Protein AF-A0A2N3H0I5-F1 (afdb_monomer)

Solvent-accessible surface area (backbone atoms only — not comparable to full-atom values): 4010 Å² total; per-residue (Å²): 78,59,96,88,38,78,73,55,71,65,58,56,54,50,51,52,52,50,53,50,52,54,48,53,49,51,50,35,41,75,71,51,77,44,87,66,71,66,72,64,34,58,52,49,56,53,51,52,48,54,53,49,50,53,50,48,53,52,50,53,51,53,51,38,20,67,74,64,79,91

Secondary structure (DSSP, 8-state):
-BTTB---HHHHHHHHHHHHHHHHHHHHHHTTSS---SHHHHHHHHHHHHHHHHHHHHHHHHHHHHHT--

Mean predicted aligned error: 3.36 Å

Radius of gyration: 15.07 Å; Cα contacts (8 Å, |Δi|>4): 35; chains: 1; bounding box: 33×16×41 Å

Sequence (70 aa):
MLFGITIPPVALLLGGLTLFALLAFQVLVGLRKIKFKGALHMKVHKFTAYAMLLFAVFHATAALAYLGYI

pLDDT: mean 93.94, std 4.8, range [73.69, 98.19]

Foldseek 3Di:
DPPPDDDDPVNLVVLVVVLVVLVVVLVCVVVCVPPDDDPVSVVCSVVSVVVSVVSVVVSVVVVCVNVPVD

Nearest PDB structures (foldseek):
  2n9d-assembly1_A  TM=7.719E-01  e=5.705E+00  Homo sapiens

Structure (mmCIF, N/CA/C/O backbone):
data_AF-A0A2N3H0I5-F1
#
_entry.id   AF-A0A2N3H0I5-F1
#
loop_
_atom_site.group_PDB
_atom_site.id
_atom_site.type_symbol
_atom_site.label_atom_id
_atom_site.label_alt_id
_atom_site.label_comp_id
_atom_site.label_asym_id
_atom_site.label_entity_id
_atom_site.label_seq_id
_atom_site.pdbx_PDB_ins_code
_atom_site.Cartn_x
_atom_site.Cartn_y
_atom_site.Cartn_z
_atom_site.occupancy
_atom_site.B_iso_or_equiv
_atom_site.auth_seq_id
_atom_site.auth_comp_id
_atom_site.auth_asym_id
_atom_site.auth_atom_id
_atom_site.pdbx_PDB_model_num
ATOM 1 N N . MET A 1 1 ? 9.205 1.371 -18.778 1.00 73.69 1 MET A N 1
ATOM 2 C CA . MET A 1 1 ? 8.280 2.531 -18.864 1.00 73.69 1 MET A CA 1
ATOM 3 C C . MET A 1 1 ? 6.879 2.012 -18.589 1.00 73.69 1 MET A C 1
ATOM 5 O O . MET A 1 1 ? 6.627 0.864 -18.912 1.00 73.69 1 MET A O 1
ATOM 9 N N . LEU A 1 2 ? 5.979 2.804 -18.010 1.00 78.38 2 LEU A N 1
ATOM 10 C CA . LEU A 1 2 ? 4.574 2.423 -17.827 1.00 78.38 2 LEU A CA 1
ATOM 11 C C . LEU A 1 2 ? 3.693 3.593 -18.270 1.00 78.38 2 LEU A C 1
ATOM 13 O O . LEU A 1 2 ? 3.921 4.723 -17.846 1.00 78.38 2 LEU A O 1
ATOM 17 N N . PHE A 1 3 ? 2.743 3.333 -19.172 1.00 83.25 3 PHE A N 1
ATOM 18 C CA . PHE A 1 3 ? 1.903 4.363 -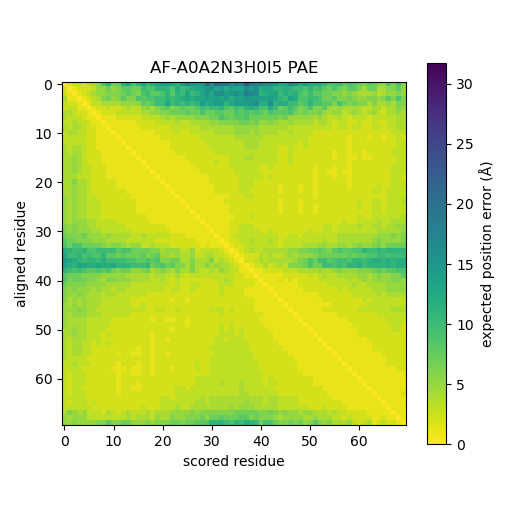19.810 1.00 83.25 3 PHE A CA 1
ATOM 19 C C . PHE A 1 3 ? 2.703 5.528 -20.433 1.00 83.25 3 PHE A C 1
ATOM 21 O O . PHE A 1 3 ? 2.324 6.688 -20.317 1.00 83.25 3 PHE A O 1
ATOM 28 N N . GLY A 1 4 ? 3.847 5.231 -21.062 1.00 81.19 4 GLY A N 1
ATOM 29 C CA . GLY A 1 4 ? 4.720 6.244 -21.676 1.00 81.19 4 GLY A CA 1
ATOM 30 C C . GLY A 1 4 ? 5.593 7.037 -20.693 1.00 81.19 4 GLY A C 1
ATOM 31 O O . GLY A 1 4 ? 6.389 7.866 -21.123 1.00 81.19 4 GLY A O 1
ATOM 32 N N . ILE A 1 5 ? 5.502 6.762 -19.387 1.00 84.25 5 ILE A N 1
ATOM 33 C CA . ILE A 1 5 ? 6.312 7.411 -18.350 1.00 84.25 5 ILE A CA 1
ATOM 34 C C . ILE A 1 5 ? 7.466 6.486 -17.943 1.00 84.25 5 ILE A C 1
ATOM 36 O O . ILE A 1 5 ? 7.283 5.293 -17.674 1.00 84.25 5 ILE A O 1
ATOM 40 N N . THR A 1 6 ? 8.683 7.022 -17.879 1.00 88.62 6 THR A N 1
ATOM 41 C CA . THR A 1 6 ? 9.832 6.301 -17.316 1.00 88.62 6 THR A CA 1
ATOM 42 C C . THR A 1 6 ? 9.648 6.151 -15.814 1.00 88.62 6 THR A C 1
ATOM 44 O O . THR A 1 6 ? 9.511 7.143 -15.107 1.00 88.62 6 THR A O 1
ATOM 47 N N . ILE A 1 7 ? 9.662 4.911 -15.322 1.00 88.00 7 ILE A N 1
ATOM 48 C CA . ILE A 1 7 ? 9.598 4.626 -13.888 1.00 88.00 7 ILE A CA 1
ATOM 49 C C . ILE A 1 7 ? 11.022 4.735 -13.332 1.00 88.00 7 ILE A C 1
ATOM 51 O O . ILE A 1 7 ? 11.846 3.874 -13.654 1.00 88.00 7 ILE A O 1
ATOM 55 N N . PRO A 1 8 ? 11.350 5.754 -12.517 1.00 93.25 8 PRO A N 1
ATOM 56 C CA . PRO A 1 8 ? 12.654 5.802 -11.882 1.00 93.25 8 PRO A CA 1
ATOM 57 C C . PRO A 1 8 ? 12.724 4.742 -10.765 1.00 93.25 8 PRO A C 1
ATOM 59 O O . PRO A 1 8 ? 11.718 4.506 -10.087 1.00 93.25 8 PRO A O 1
ATOM 62 N N . PRO A 1 9 ? 13.899 4.145 -10.492 1.00 92.38 9 PRO A N 1
ATOM 63 C CA . PRO A 1 9 ? 14.043 3.108 -9.462 1.00 92.38 9 PRO A CA 1
ATOM 64 C C . PRO A 1 9 ? 13.561 3.564 -8.076 1.00 92.38 9 PRO A C 1
ATOM 66 O O . PRO A 1 9 ? 12.953 2.798 -7.328 1.00 92.38 9 PRO A O 1
ATOM 69 N N . VAL A 1 10 ? 13.766 4.848 -7.756 1.00 95.38 10 VAL A N 1
ATOM 70 C CA . VAL A 1 10 ? 13.319 5.452 -6.493 1.00 95.38 10 VAL A CA 1
ATOM 71 C C . VAL A 1 10 ? 11.797 5.404 -6.323 1.00 95.38 10 VAL A C 1
ATOM 73 O O . VAL A 1 10 ? 11.322 5.231 -5.206 1.00 95.38 10 VAL A O 1
ATOM 76 N N . ALA A 1 11 ? 11.017 5.485 -7.407 1.00 93.88 11 ALA A N 1
ATOM 77 C CA . ALA A 1 11 ? 9.559 5.418 -7.324 1.00 93.88 11 ALA A CA 1
ATOM 78 C C . ALA A 1 11 ? 9.074 4.015 -6.936 1.00 93.88 11 ALA A C 1
ATOM 80 O O . ALA A 1 11 ? 8.117 3.891 -6.173 1.00 93.88 11 ALA A O 1
ATOM 81 N N . LEU A 1 12 ? 9.753 2.960 -7.403 1.00 95.38 12 LEU A N 1
ATOM 82 C CA . LEU A 1 12 ? 9.448 1.593 -6.979 1.00 95.38 12 LEU A CA 1
ATOM 83 C C . LEU A 1 12 ? 9.809 1.379 -5.509 1.00 95.38 12 LEU A C 1
ATOM 85 O O . LEU A 1 12 ? 8.996 0.866 -4.746 1.00 95.38 12 LEU A O 1
ATOM 89 N N . LEU A 1 13 ? 10.987 1.8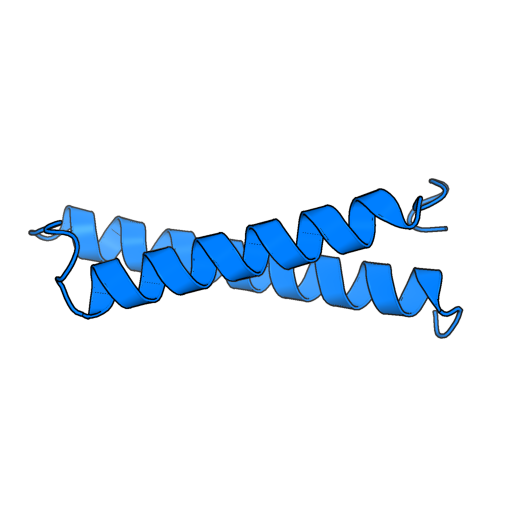33 -5.082 1.00 97.50 13 LEU A N 1
ATOM 90 C CA . LEU A 1 13 ? 11.389 1.719 -3.679 1.00 97.50 13 LEU A CA 1
ATOM 91 C C . LEU A 1 13 ? 10.413 2.446 -2.747 1.00 97.50 13 LEU A C 1
ATOM 93 O O . LEU A 1 13 ? 9.916 1.850 -1.792 1.00 97.50 13 LEU A O 1
ATOM 97 N N . LEU A 1 14 ? 10.091 3.707 -3.047 1.00 97.06 14 LEU A N 1
ATOM 98 C CA . LEU A 1 14 ? 9.153 4.489 -2.241 1.00 97.06 14 LEU A CA 1
ATOM 99 C C . LEU A 1 14 ? 7.747 3.882 -2.259 1.00 97.06 14 LEU A C 1
ATOM 101 O O . LEU A 1 14 ? 7.142 3.750 -1.200 1.00 97.06 14 LEU A O 1
ATOM 105 N N . GLY A 1 15 ? 7.252 3.443 -3.421 1.00 96.12 15 GLY A N 1
ATOM 106 C CA . GLY A 1 15 ? 5.946 2.790 -3.530 1.00 96.12 15 GLY A CA 1
ATOM 107 C C . GLY A 1 15 ? 5.842 1.518 -2.684 1.00 96.12 15 GLY A C 1
ATOM 108 O O . GLY A 1 15 ? 4.860 1.340 -1.959 1.00 96.12 15 GLY A O 1
ATOM 109 N N . GLY A 1 16 ? 6.877 0.673 -2.708 1.00 97.62 16 GLY A N 1
ATOM 110 C CA . GLY A 1 16 ? 6.941 -0.546 -1.902 1.00 97.62 16 GLY A CA 1
ATOM 111 C C . GLY A 1 16 ? 6.994 -0.251 -0.401 1.00 97.62 16 GLY A C 1
ATOM 112 O O . GLY A 1 16 ? 6.226 -0.827 0.372 1.00 97.62 16 GLY A O 1
ATOM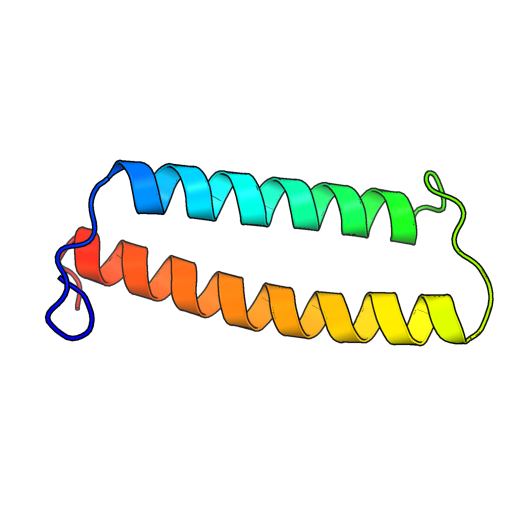 113 N N . LEU A 1 17 ? 7.835 0.703 0.015 1.00 98.19 17 LEU A N 1
ATOM 114 C CA . LEU A 1 17 ? 7.928 1.138 1.413 1.00 98.19 17 LEU A CA 1
ATOM 115 C C . LEU A 1 17 ? 6.611 1.742 1.918 1.00 98.19 17 LEU A C 1
ATOM 117 O O . LEU A 1 17 ? 6.184 1.440 3.032 1.00 98.19 17 LEU A O 1
ATOM 121 N N . THR A 1 18 ? 5.937 2.556 1.103 1.00 97.56 18 THR A N 1
ATOM 122 C CA . THR A 1 18 ? 4.628 3.123 1.446 1.00 97.56 18 THR A CA 1
ATOM 123 C C . THR A 1 18 ? 3.571 2.030 1.608 1.00 97.56 18 THR A C 1
ATOM 125 O O . THR A 1 18 ? 2.866 2.023 2.617 1.00 97.56 18 THR A O 1
ATOM 128 N N . LEU A 1 19 ? 3.476 1.075 0.676 1.00 97.88 19 LEU A N 1
ATOM 129 C CA . LEU A 1 19 ? 2.540 -0.053 0.789 1.00 97.88 19 LEU A CA 1
ATOM 130 C C . LEU A 1 19 ? 2.806 -0.902 2.035 1.00 97.88 19 LEU A C 1
ATOM 132 O O . LEU A 1 19 ? 1.864 -1.269 2.741 1.00 97.88 19 LEU A O 1
ATOM 136 N N . PHE A 1 20 ? 4.077 -1.166 2.339 1.00 98.06 20 PHE A N 1
ATOM 137 C CA . PHE A 1 20 ? 4.471 -1.885 3.545 1.00 98.06 20 PHE A CA 1
ATOM 138 C C . PHE A 1 20 ? 4.065 -1.136 4.822 1.00 98.06 20 PHE A C 1
ATOM 140 O O . PHE A 1 20 ? 3.465 -1.729 5.718 1.00 98.0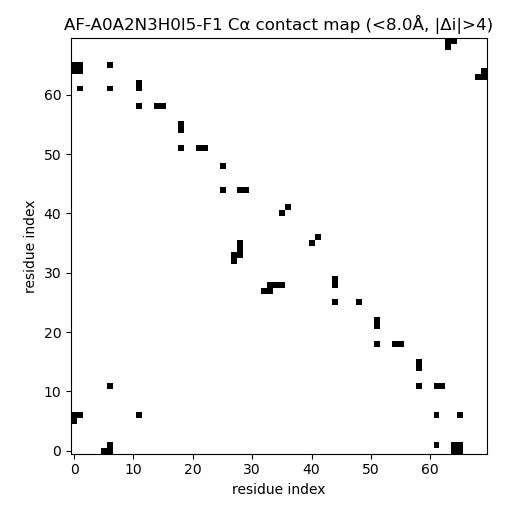6 20 PHE A O 1
ATOM 147 N N . ALA A 1 21 ? 4.323 0.173 4.898 1.00 98.12 21 ALA A N 1
ATOM 148 C CA . ALA A 1 21 ? 3.939 0.991 6.047 1.00 98.12 21 ALA A CA 1
ATOM 149 C C . ALA A 1 21 ? 2.413 1.020 6.251 1.00 98.12 21 ALA A C 1
ATOM 151 O O . ALA A 1 21 ? 1.933 0.872 7.377 1.00 98.12 21 ALA A O 1
ATOM 152 N N . LEU A 1 22 ? 1.642 1.144 5.165 1.00 97.31 22 LEU A N 1
ATOM 153 C CA . LEU A 1 22 ? 0.180 1.081 5.212 1.00 97.31 22 LEU A CA 1
ATOM 154 C C . LEU A 1 22 ? -0.319 -0.297 5.675 1.00 97.31 22 LEU A C 1
ATOM 156 O O . LEU A 1 22 ? -1.278 -0.373 6.443 1.00 97.31 22 LEU A O 1
ATOM 160 N N . LEU A 1 23 ? 0.349 -1.383 5.272 1.00 98.06 23 LEU A N 1
ATOM 161 C CA . LEU A 1 23 ? 0.037 -2.739 5.735 1.00 98.06 23 LEU A CA 1
ATOM 162 C C . LEU A 1 23 ? 0.326 -2.915 7.217 1.00 98.06 23 LEU A C 1
ATOM 164 O O . LEU A 1 23 ? -0.537 -3.405 7.945 1.00 98.06 23 LEU A O 1
ATOM 168 N N . ALA A 1 24 ? 1.484 -2.456 7.685 1.00 98.00 24 ALA A N 1
ATOM 169 C CA . ALA A 1 24 ? 1.801 -2.452 9.105 1.00 98.00 24 ALA A CA 1
ATOM 170 C C . ALA A 1 24 ? 0.746 -1.666 9.901 1.00 98.00 24 ALA A C 1
ATOM 172 O O . ALA A 1 24 ? 0.245 -2.153 10.915 1.00 98.00 24 ALA A O 1
ATOM 173 N N . PHE A 1 25 ? 0.335 -0.493 9.409 1.00 96.94 25 PHE A N 1
ATOM 174 C CA . PHE A 1 25 ? -0.724 0.296 10.034 1.00 96.94 25 PHE A CA 1
ATOM 175 C C . PHE A 1 25 ? -2.060 -0.459 10.080 1.00 96.94 25 PHE A C 1
ATOM 177 O O . PHE A 1 25 ? -2.678 -0.528 11.144 1.00 96.94 25 PHE A O 1
ATOM 184 N N . GLN A 1 26 ? -2.478 -1.093 8.979 1.00 96.62 26 GLN A N 1
ATOM 185 C CA . GLN A 1 26 ? -3.685 -1.924 8.954 1.00 96.62 26 GLN A CA 1
ATOM 186 C C . GLN A 1 26 ? -3.628 -3.065 9.970 1.00 96.62 26 GLN A C 1
ATOM 188 O O . GLN A 1 26 ? -4.607 -3.299 10.677 1.00 96.62 26 GLN A O 1
ATOM 193 N N . VAL A 1 27 ? -2.484 -3.741 10.093 1.00 97.50 27 VAL A N 1
ATOM 194 C CA . VAL A 1 27 ? -2.287 -4.807 11.083 1.00 97.50 27 VAL A CA 1
ATOM 195 C C . VAL A 1 27 ? -2.406 -4.257 12.505 1.00 97.50 27 VAL A C 1
ATOM 197 O O . VAL A 1 27 ? -3.137 -4.820 13.319 1.00 97.50 27 VAL A O 1
ATOM 200 N N . LEU A 1 28 ? -1.755 -3.134 12.819 1.00 97.25 28 LEU A N 1
ATOM 201 C CA . LEU A 1 28 ? -1.821 -2.517 14.149 1.00 97.25 28 LEU A CA 1
ATOM 202 C C . LEU A 1 28 ? -3.239 -2.063 14.521 1.00 97.25 28 LEU A C 1
ATOM 204 O O . LEU A 1 28 ? -3.642 -2.191 15.682 1.00 97.25 28 LEU A O 1
ATOM 208 N N . VAL A 1 29 ? -3.997 -1.558 13.548 1.00 94.94 29 VAL A N 1
ATOM 209 C CA . VAL A 1 29 ? -5.407 -1.184 13.713 1.00 94.94 29 VAL A CA 1
ATOM 210 C C . VAL A 1 29 ? -6.284 -2.431 13.901 1.00 94.94 29 VAL A C 1
ATOM 212 O O . VAL A 1 29 ? -7.067 -2.483 14.851 1.00 94.94 29 VAL A O 1
ATOM 215 N N . GLY A 1 30 ? -6.094 -3.479 13.091 1.00 93.44 30 GLY A N 1
ATOM 216 C CA . GLY A 1 30 ? -6.819 -4.753 13.203 1.00 93.44 30 GLY A CA 1
ATOM 217 C C . GLY A 1 30 ? -6.570 -5.476 14.533 1.00 93.44 30 GLY A C 1
ATOM 218 O O . GLY A 1 30 ? -7.505 -5.970 15.163 1.00 93.44 30 GLY A O 1
ATOM 219 N N . LEU A 1 31 ? -5.328 -5.437 15.029 1.00 95.25 31 LEU A N 1
ATOM 220 C CA . LEU A 1 31 ? -4.934 -5.933 16.355 1.00 95.25 31 LEU A CA 1
ATOM 221 C C . LEU A 1 31 ? -5.332 -4.993 17.504 1.00 95.25 31 LEU A C 1
ATOM 223 O O . LEU A 1 31 ? -5.070 -5.298 18.669 1.00 95.25 31 LEU A O 1
ATOM 227 N N . ARG A 1 32 ? -5.940 -3.838 17.203 1.00 91.75 32 ARG A N 1
ATOM 228 C CA . ARG A 1 32 ? -6.343 -2.805 18.173 1.00 91.75 32 ARG A CA 1
ATOM 229 C C . ARG A 1 32 ? -5.188 -2.252 19.019 1.00 91.75 32 ARG A C 1
ATOM 231 O O . ARG A 1 32 ? -5.427 -1.709 20.100 1.00 91.75 32 ARG A O 1
ATOM 238 N N . LYS A 1 33 ? -3.946 -2.353 18.533 1.00 94.81 33 LYS A N 1
ATOM 239 C CA . LYS A 1 33 ? -2.787 -1.649 19.109 1.00 94.81 33 LYS A CA 1
ATOM 240 C C . LYS A 1 33 ? -2.935 -0.141 18.903 1.00 94.81 33 LYS A C 1
ATOM 242 O O . LYS A 1 33 ? -2.626 0.630 19.804 1.00 94.81 33 LYS A O 1
ATOM 247 N N . ILE A 1 34 ? -3.515 0.253 17.768 1.00 92.06 34 ILE A N 1
ATOM 248 C CA . ILE A 1 34 ? -4.035 1.600 17.519 1.00 92.06 34 ILE A CA 1
ATOM 249 C C . ILE A 1 34 ? -5.553 1.551 17.703 1.00 92.06 34 ILE A C 1
ATOM 251 O O . ILE A 1 34 ? -6.257 0.806 17.020 1.00 92.06 34 ILE A O 1
ATOM 255 N N . LYS A 1 35 ? -6.071 2.305 18.677 1.00 89.56 35 LYS A N 1
ATOM 256 C CA . LYS A 1 35 ? -7.489 2.246 19.053 1.00 89.56 35 LYS A CA 1
ATOM 257 C C . LYS A 1 35 ? -8.335 3.074 18.088 1.00 89.56 35 LYS A C 1
ATOM 259 O O . LYS A 1 35 ? -8.505 4.271 18.283 1.00 89.56 35 LYS A O 1
ATOM 264 N N . PHE A 1 36 ? -8.945 2.403 17.119 1.00 89.19 36 PHE A N 1
ATOM 265 C CA . PHE A 1 36 ? -10.072 2.919 16.347 1.00 89.19 36 PHE A CA 1
ATOM 266 C C . PHE A 1 36 ? -11.272 1.991 16.575 1.00 89.19 36 PHE A C 1
ATOM 268 O O . PHE A 1 36 ? -11.131 0.770 16.557 1.00 89.19 36 PHE A O 1
ATOM 275 N N . LYS A 1 37 ? -12.443 2.539 16.913 1.00 87.81 37 LYS A N 1
ATOM 276 C CA . LYS A 1 37 ? -13.604 1.754 17.367 1.00 87.81 37 LYS A CA 1
ATOM 277 C C . LYS A 1 37 ? -14.887 2.180 16.652 1.00 87.81 37 LYS A C 1
ATOM 279 O O . LYS A 1 37 ? -14.964 3.266 16.089 1.00 87.81 37 LYS A O 1
ATOM 284 N N . GLY A 1 38 ? -15.898 1.316 16.719 1.00 91.12 38 GLY A N 1
ATOM 285 C CA . GLY A 1 38 ? -17.234 1.560 16.169 1.00 91.12 38 GLY A CA 1
ATOM 286 C C . GLY A 1 38 ? -17.399 1.133 14.709 1.00 91.12 38 GLY A C 1
ATOM 287 O O . GLY A 1 38 ? -16.479 0.614 14.080 1.00 91.12 38 GLY A O 1
ATOM 288 N N . ALA A 1 39 ? -18.596 1.354 14.161 1.00 89.81 39 ALA A N 1
ATOM 289 C CA . ALA A 1 39 ? -18.925 0.987 12.782 1.00 89.81 39 ALA A CA 1
ATOM 290 C C . ALA A 1 39 ? -18.059 1.732 11.748 1.00 89.81 39 ALA A C 1
ATOM 292 O O . ALA A 1 39 ? -17.698 1.167 10.714 1.00 89.81 39 ALA A O 1
ATOM 293 N N . LEU A 1 40 ? -17.669 2.977 12.053 1.00 93.81 40 LEU A N 1
ATOM 294 C CA . LEU A 1 40 ? -16.787 3.766 11.194 1.00 93.81 40 LEU A CA 1
ATOM 295 C C . LEU A 1 40 ? -15.402 3.125 11.056 1.00 93.81 40 LEU A C 1
ATOM 297 O O . LEU A 1 40 ? -14.867 3.103 9.951 1.00 93.81 40 LEU A O 1
ATOM 301 N N . HIS A 1 41 ? -14.863 2.539 12.131 1.00 93.38 41 HIS A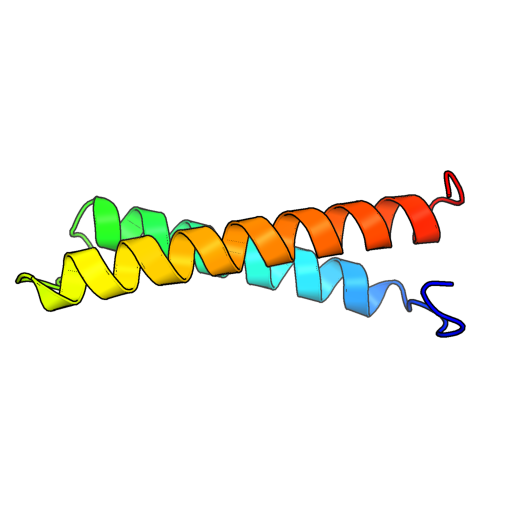 N 1
ATOM 302 C CA . HIS A 1 41 ? -13.595 1.814 12.073 1.00 93.38 41 HIS A CA 1
ATOM 303 C C . HIS A 1 41 ? -13.650 0.693 11.039 1.00 93.38 41 HIS A C 1
ATOM 305 O O . HIS A 1 41 ? -12.832 0.675 10.124 1.00 93.38 41 HIS A O 1
ATOM 311 N N . MET A 1 42 ? -14.641 -0.196 11.129 1.00 93.25 42 MET A N 1
ATOM 312 C CA . MET A 1 42 ? -14.749 -1.315 10.189 1.00 93.25 42 MET A CA 1
ATOM 313 C C . MET A 1 42 ? -14.981 -0.849 8.750 1.00 93.25 42 MET A C 1
ATOM 315 O O . MET A 1 42 ? -14.446 -1.457 7.822 1.00 93.25 42 MET A O 1
ATOM 319 N N . LYS A 1 43 ? -15.726 0.247 8.551 1.00 95.00 43 LYS A N 1
ATOM 320 C CA . LYS A 1 43 ? -15.933 0.839 7.224 1.00 95.00 43 LYS A CA 1
ATOM 321 C C . LYS A 1 43 ? -14.623 1.361 6.632 1.00 95.00 43 LYS A C 1
ATOM 323 O O . LYS A 1 43 ? -14.311 1.029 5.491 1.00 95.00 43 LYS A O 1
ATOM 328 N N . VAL A 1 44 ? -13.858 2.132 7.408 1.00 94.62 44 VAL A N 1
ATOM 329 C CA . VAL A 1 44 ? -12.562 2.673 6.978 1.00 94.62 44 VAL A CA 1
ATOM 330 C C . VAL A 1 44 ? -11.568 1.541 6.754 1.00 94.62 44 VAL A C 1
ATOM 332 O O . VAL A 1 44 ? -11.043 1.445 5.657 1.00 94.62 44 VAL A O 1
ATOM 335 N N . HIS A 1 45 ? -11.393 0.635 7.720 1.00 95.88 45 HIS A N 1
ATOM 336 C CA . HIS A 1 45 ? -10.454 -0.488 7.643 1.00 95.88 45 HIS A CA 1
ATOM 337 C C . HIS A 1 45 ? -10.686 -1.354 6.398 1.00 95.88 45 HIS A C 1
ATOM 339 O O . HIS A 1 45 ? -9.737 -1.688 5.688 1.00 95.88 45 HIS A O 1
ATOM 345 N N . LYS A 1 46 ? -11.954 -1.666 6.091 1.00 96.12 46 LYS A N 1
ATOM 346 C CA . LYS A 1 46 ? -12.335 -2.417 4.888 1.00 96.12 46 LYS A CA 1
ATOM 347 C C . LYS A 1 46 ? -12.070 -1.625 3.606 1.00 96.12 46 LYS A C 1
AT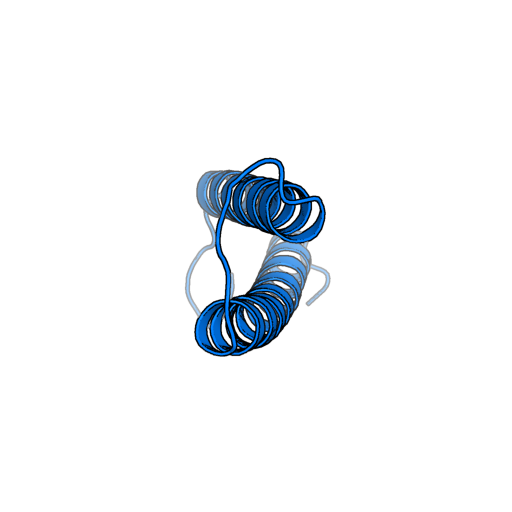OM 349 O O . LYS A 1 46 ? -11.497 -2.170 2.668 1.00 96.12 46 LYS A O 1
ATOM 354 N N . PHE A 1 47 ? -12.474 -0.356 3.550 1.00 97.06 47 PHE A N 1
ATOM 355 C CA . PHE A 1 47 ? -12.276 0.471 2.358 1.00 97.06 47 PHE A CA 1
ATOM 356 C C . PHE A 1 47 ? -10.788 0.700 2.061 1.00 97.06 47 PHE A C 1
ATOM 358 O O . PHE A 1 47 ? -10.352 0.518 0.925 1.00 97.06 47 PHE A O 1
ATOM 365 N N . THR A 1 48 ? -9.988 1.017 3.082 1.00 95.81 48 THR A N 1
ATOM 366 C CA . THR A 1 48 ? -8.540 1.197 2.933 1.00 95.81 48 THR A CA 1
ATOM 367 C C . THR A 1 48 ? -7.847 -0.108 2.557 1.00 95.81 48 THR A C 1
ATOM 369 O O . THR A 1 48 ? -6.897 -0.070 1.784 1.00 95.81 48 THR A O 1
ATOM 372 N N . ALA A 1 49 ? -8.336 -1.269 3.012 1.00 97.31 49 ALA A N 1
ATOM 373 C CA . ALA A 1 49 ? -7.814 -2.565 2.573 1.00 97.31 49 ALA A CA 1
ATOM 374 C C . ALA A 1 49 ? -8.030 -2.799 1.067 1.00 97.31 49 ALA A C 1
ATOM 376 O O . ALA A 1 49 ? -7.095 -3.209 0.381 1.00 97.31 49 ALA A O 1
ATOM 377 N N . TYR A 1 50 ? -9.213 -2.483 0.524 1.00 98.12 50 TYR A N 1
ATOM 378 C CA . TYR A 1 50 ? -9.443 -2.580 -0.923 1.00 98.12 50 TYR A CA 1
ATOM 379 C C . TYR A 1 50 ? -8.592 -1.593 -1.724 1.00 98.12 50 TYR A C 1
ATOM 381 O O . TYR A 1 50 ? -8.031 -1.971 -2.751 1.00 98.12 50 TYR A O 1
ATOM 389 N N . ALA A 1 51 ? -8.447 -0.353 -1.246 1.00 97.06 51 ALA A N 1
ATOM 390 C CA . ALA A 1 51 ? -7.572 0.626 -1.886 1.00 97.06 51 ALA A CA 1
ATOM 391 C C . ALA A 1 51 ? -6.114 0.139 -1.914 1.00 97.06 51 ALA A C 1
ATOM 393 O O . ALA A 1 51 ? -5.453 0.208 -2.946 1.00 97.06 51 ALA A O 1
ATOM 394 N N . MET A 1 52 ? -5.623 -0.420 -0.806 1.00 97.94 52 MET A N 1
ATOM 395 C CA . MET A 1 52 ? -4.278 -0.986 -0.743 1.00 97.94 52 MET A CA 1
ATOM 396 C C . MET A 1 52 ? -4.085 -2.179 -1.674 1.00 97.94 52 MET A C 1
ATOM 398 O O . MET A 1 52 ? -3.023 -2.292 -2.276 1.00 97.94 52 MET A O 1
ATOM 402 N N . LEU A 1 53 ? -5.088 -3.049 -1.816 1.00 97.69 53 LEU A N 1
ATOM 403 C CA . LEU A 1 53 ? -5.027 -4.155 -2.770 1.00 97.69 53 LEU A CA 1
ATOM 404 C C . LEU A 1 53 ? -4.875 -3.631 -4.205 1.00 97.69 53 LEU A C 1
ATOM 406 O O . LEU A 1 53 ? -4.007 -4.102 -4.935 1.00 97.69 53 LEU A O 1
ATOM 410 N N . LEU A 1 54 ? -5.661 -2.618 -4.586 1.00 97.69 54 LEU A N 1
ATOM 411 C CA . LEU A 1 54 ? -5.545 -1.967 -5.893 1.00 97.69 54 LEU A CA 1
ATOM 412 C C . LEU A 1 54 ? -4.139 -1.381 -6.104 1.00 97.69 54 LEU A C 1
ATOM 414 O O . LEU A 1 54 ? -3.517 -1.622 -7.139 1.00 97.69 54 LEU A O 1
ATOM 418 N N . PHE A 1 55 ? -3.611 -0.657 -5.113 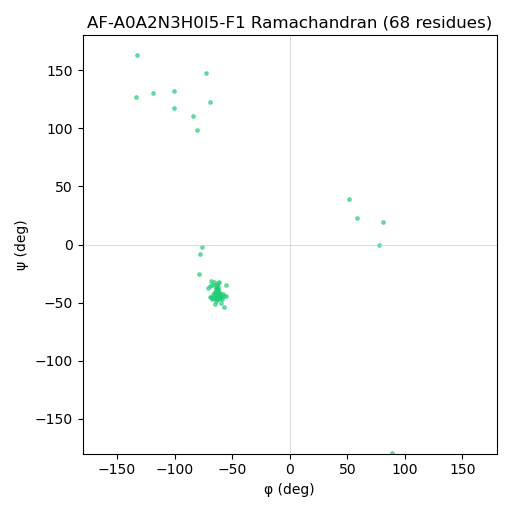1.00 97.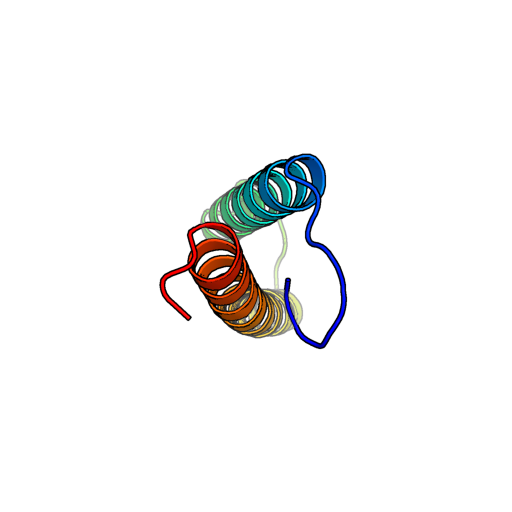12 55 PHE A N 1
ATOM 419 C CA . PHE A 1 55 ? -2.258 -0.103 -5.185 1.00 97.12 55 PHE A CA 1
ATOM 420 C C . PHE A 1 55 ? -1.176 -1.185 -5.230 1.00 97.12 55 PHE A C 1
ATOM 422 O O . PHE A 1 55 ? -0.183 -1.002 -5.926 1.00 97.12 55 PHE A O 1
ATOM 429 N N . ALA A 1 56 ? -1.358 -2.316 -4.546 1.00 97.94 56 ALA A N 1
ATOM 430 C CA . ALA A 1 56 ? -0.429 -3.440 -4.604 1.00 97.94 56 ALA A CA 1
ATOM 431 C C . ALA A 1 56 ? -0.397 -4.075 -6.001 1.00 97.94 56 ALA A C 1
ATOM 433 O O . ALA A 1 56 ? 0.686 -4.336 -6.522 1.00 97.94 56 ALA A O 1
ATOM 434 N N . VAL A 1 57 ? -1.557 -4.247 -6.645 1.00 97.75 57 VAL A N 1
ATOM 435 C CA . VAL A 1 57 ? -1.642 -4.708 -8.042 1.00 97.75 57 VAL A CA 1
ATOM 436 C C . VAL A 1 57 ? -0.951 -3.720 -8.982 1.00 97.75 57 VAL A C 1
ATOM 438 O O . VAL A 1 57 ? -0.136 -4.126 -9.814 1.00 97.75 57 VAL A O 1
ATOM 441 N N . PHE A 1 58 ? -1.215 -2.421 -8.825 1.00 95.50 58 PHE A N 1
ATOM 442 C CA . PHE A 1 58 ? -0.541 -1.382 -9.605 1.00 95.50 58 PHE A CA 1
ATOM 443 C C . PHE A 1 58 ? 0.981 -1.413 -9.400 1.00 95.50 58 PHE A C 1
ATOM 445 O O . PHE A 1 58 ? 1.736 -1.370 -10.367 1.00 95.50 58 PHE A O 1
ATOM 452 N N . HIS A 1 59 ? 1.439 -1.547 -8.155 1.00 96.94 59 HIS A N 1
ATOM 453 C CA . HIS A 1 59 ? 2.856 -1.598 -7.815 1.00 96.94 59 HIS A CA 1
ATOM 454 C C . HIS A 1 59 ? 3.552 -2.836 -8.399 1.00 96.94 59 HIS A C 1
ATOM 456 O O . HIS A 1 59 ? 4.628 -2.713 -8.981 1.00 96.94 59 HIS A O 1
ATOM 462 N N . ALA A 1 60 ? 2.913 -4.007 -8.323 1.00 96.75 60 ALA A N 1
ATOM 463 C CA . ALA A 1 60 ? 3.412 -5.230 -8.946 1.00 96.75 60 ALA A CA 1
ATOM 464 C C . ALA A 1 60 ? 3.501 -5.091 -10.475 1.00 96.75 60 ALA A C 1
ATOM 466 O O . ALA A 1 60 ? 4.513 -5.449 -11.071 1.00 96.75 60 ALA A O 1
ATOM 467 N N . THR A 1 61 ? 2.483 -4.495 -11.104 1.00 95.25 61 THR A N 1
ATOM 468 C CA . THR A 1 61 ? 2.470 -4.223 -12.552 1.00 95.25 61 THR A CA 1
ATOM 469 C C . THR A 1 61 ? 3.597 -3.265 -12.946 1.00 95.25 61 THR A C 1
ATOM 471 O O . THR A 1 61 ? 4.313 -3.509 -13.914 1.00 95.25 61 THR A O 1
ATOM 474 N N . ALA A 1 62 ? 3.814 -2.203 -12.165 1.00 94.31 62 ALA A N 1
ATOM 475 C CA . ALA A 1 62 ? 4.915 -1.269 -12.381 1.00 94.31 62 ALA A CA 1
ATOM 476 C C . ALA A 1 62 ? 6.289 -1.945 -12.240 1.00 94.31 62 ALA A C 1
ATOM 478 O O . ALA A 1 62 ? 7.193 -1.648 -13.019 1.00 94.31 62 ALA A O 1
ATOM 479 N N . ALA A 1 63 ? 6.447 -2.870 -11.289 1.00 95.38 63 ALA A N 1
ATOM 480 C CA . ALA A 1 63 ? 7.675 -3.643 -11.129 1.00 95.38 63 ALA A CA 1
ATOM 481 C C . ALA A 1 63 ? 7.917 -4.590 -12.317 1.00 95.38 63 ALA A C 1
ATOM 483 O O . ALA A 1 63 ? 9.031 -4.632 -12.835 1.00 95.38 63 ALA A O 1
ATOM 484 N N . LEU A 1 64 ? 6.884 -5.289 -12.799 1.00 95.50 64 LEU A N 1
ATOM 485 C CA . LEU A 1 64 ? 6.982 -6.135 -13.995 1.00 95.50 64 LEU A CA 1
ATOM 486 C C . LEU A 1 64 ? 7.396 -5.322 -15.231 1.00 95.50 64 LEU A C 1
ATOM 488 O O . LEU A 1 64 ? 8.301 -5.739 -15.951 1.00 95.50 64 LEU A O 1
ATOM 492 N N . ALA A 1 65 ? 6.807 -4.137 -15.419 1.00 93.44 65 ALA A N 1
ATOM 493 C CA . ALA A 1 65 ? 7.149 -3.230 -16.515 1.00 93.44 65 ALA A CA 1
ATOM 494 C C . ALA A 1 65 ? 8.557 -2.619 -16.390 1.00 93.44 65 ALA A C 1
ATOM 496 O O . ALA A 1 65 ? 9.217 -2.312 -17.382 1.00 93.44 65 ALA A O 1
ATOM 497 N N . TYR A 1 66 ? 9.043 -2.409 -15.165 1.00 93.50 66 TYR A N 1
ATOM 498 C CA . TYR A 1 66 ? 10.416 -1.963 -14.925 1.00 93.50 66 TYR A CA 1
ATOM 499 C C . TYR A 1 66 ? 11.440 -3.068 -15.218 1.00 93.50 66 TYR A C 1
ATOM 501 O O . TYR A 1 66 ? 12.504 -2.784 -15.760 1.00 93.50 66 TYR A O 1
ATOM 509 N N . LEU A 1 67 ? 11.107 -4.319 -14.890 1.00 93.88 67 LEU A N 1
ATOM 510 C CA . LEU A 1 67 ? 11.941 -5.494 -15.157 1.00 93.88 67 LEU A CA 1
ATOM 511 C C . LEU A 1 67 ? 11.868 -5.973 -16.619 1.00 93.88 67 LEU A C 1
ATOM 513 O O . LEU A 1 67 ? 12.649 -6.838 -17.003 1.00 93.88 67 LEU A O 1
ATOM 517 N N . GLY A 1 68 ? 10.962 -5.414 -17.428 1.00 91.31 68 GLY A N 1
ATOM 518 C CA . GLY A 1 68 ? 10.826 -5.728 -18.852 1.00 91.31 68 GLY A CA 1
ATOM 519 C C . GLY A 1 68 ? 10.044 -7.008 -19.152 1.00 91.31 68 GLY A C 1
ATOM 520 O O . GLY A 1 68 ? 10.185 -7.559 -20.240 1.00 91.31 68 GLY A O 1
ATOM 521 N N . TYR A 1 69 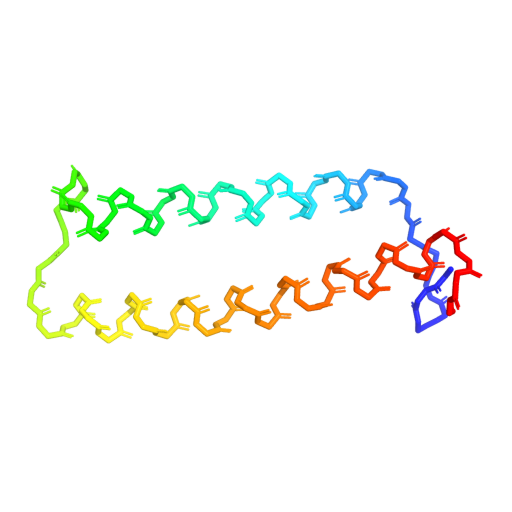? 9.235 -7.497 -18.206 1.00 93.44 69 TYR A N 1
ATOM 522 C CA . TYR A 1 69 ? 8.359 -8.651 -18.442 1.00 93.44 69 TYR A CA 1
ATOM 523 C C . TYR A 1 69 ? 7.085 -8.291 -19.215 1.00 93.44 69 TYR A C 1
ATOM 525 O O . TYR A 1 69 ? 6.504 -9.168 -19.853 1.00 93.44 69 TYR A O 1
ATOM 533 N N . ILE A 1 70 ? 6.651 -7.029 -19.131 1.00 90.12 70 ILE A N 1
ATOM 534 C CA . ILE A 1 70 ? 5.505 -6.445 -19.844 1.00 90.12 70 ILE A CA 1
ATOM 535 C C . ILE A 1 70 ? 5.795 -5.001 -20.251 1.00 90.12 70 ILE A C 1
ATOM 537 O O . ILE A 1 70 ? 6.716 -4.397 -19.654 1.00 90.12 70 ILE A O 1
#